Protein AF-A0ABC8SFL5-F1 (afdb_monomer)

Organism: NCBI:txid185542

Secondary structure (DSSP, 8-state):
-HHHHHHHHHHHHHHHHHHHHHHHHHHHHHHHHHHHHHHHHHHHHHHHHHHHT--TTS-HHHHHHHHHHHHHHHHHHHHHHHHHHHHHHHHHHHHHHTTTS--

Sequence (103 aa):
MDHIAAAEERLVNDRLRQKLNEVNAAAQTQLSAVQDHINFTLQQAYFKCAYECFDRRRKSEEIGSCVEHCSVPVLNAQNLVENEMAKFQAFLRGKSGTRLTSL

Nearest PDB structures (foldseek):
  6o35-assembly1_B-2  TM=6.740E-01  e=1.320E+00  synthetic construct
  6o35-assembly1_A  TM=4.465E-01  e=1.599E+00  synthetic construct

InterPro domains:
  IPR008560 Protein of unknown function DUF842, eukaryotic [PF05811] (20-91)
  IPR008560 Protein of unknown function DUF842, eukaryotic [PTHR21096] (17-92)

Foldseek 3Di:
DVVVVVVVVVVVLVVVLVVLVVVLVVVVVVVVVVVVVLVVVLVVQLVVQLVVLDDPVDDPVSSVVSSVVSVVVSVVSVVVSVVVVVVVSVVSVVVNPPVVPPD

Structure (mmCIF, N/CA/C/O backbone):
data_AF-A0ABC8SFL5-F1
#
_entry.id   AF-A0ABC8SFL5-F1
#
loop_
_atom_site.group_PDB
_atom_site.id
_atom_site.type_symbol
_atom_site.label_atom_id
_atom_site.label_alt_id
_atom_site.label_comp_id
_atom_site.label_asym_id
_atom_site.label_entity_id
_atom_site.label_seq_id
_atom_site.pdbx_PDB_ins_code
_atom_site.Cartn_x
_atom_site.Cartn_y
_atom_site.Cartn_z
_atom_site.occupancy
_atom_site.B_iso_or_equiv
_atom_site.auth_seq_id
_atom_site.auth_comp_id
_atom_site.auth_asym_id
_atom_site.auth_atom_id
_atom_site.pdbx_PDB_model_num
ATOM 1 N N . MET A 1 1 ? 34.933 -2.739 -42.695 1.00 61.25 1 MET A N 1
ATOM 2 C CA . MET A 1 1 ? 33.471 -2.881 -42.531 1.00 61.25 1 MET A CA 1
ATOM 3 C C . MET A 1 1 ? 33.099 -3.252 -41.093 1.00 61.25 1 MET A C 1
ATOM 5 O O . MET A 1 1 ? 32.105 -2.730 -40.616 1.00 61.25 1 MET A O 1
ATOM 9 N N . ASP A 1 2 ? 33.925 -4.006 -40.358 1.00 65.00 2 ASP A N 1
ATOM 10 C CA . ASP A 1 2 ? 33.594 -4.480 -38.995 1.00 65.00 2 ASP A CA 1
ATOM 11 C C . ASP A 1 2 ? 33.562 -3.414 -37.884 1.00 65.00 2 ASP A C 1
ATOM 13 O O . ASP A 1 2 ? 32.758 -3.501 -36.960 1.00 65.00 2 ASP A O 1
ATOM 17 N N . HIS A 1 3 ? 34.380 -2.360 -37.968 1.00 67.06 3 HIS A N 1
ATOM 18 C CA . HIS A 1 3 ? 34.393 -1.300 -36.944 1.00 67.06 3 HIS A CA 1
ATOM 19 C C . HIS A 1 3 ? 33.114 -0.454 -36.913 1.00 67.06 3 HIS A C 1
ATOM 21 O O . HIS A 1 3 ? 32.775 0.101 -35.871 1.00 67.06 3 HIS A O 1
ATOM 27 N N . ILE A 1 4 ? 32.413 -0.355 -38.046 1.00 74.06 4 ILE A N 1
ATOM 28 C CA . ILE A 1 4 ? 31.162 0.405 -38.156 1.00 74.06 4 ILE A CA 1
ATOM 29 C C . ILE A 1 4 ? 30.026 -0.398 -37.512 1.00 74.06 4 ILE A C 1
ATOM 31 O O . ILE A 1 4 ? 29.308 0.144 -36.681 1.00 74.06 4 ILE A O 1
ATOM 35 N N . ALA A 1 5 ? 29.954 -1.707 -37.779 1.00 77.88 5 ALA A N 1
ATOM 36 C CA . ALA A 1 5 ? 28.992 -2.606 -37.139 1.00 77.88 5 ALA A CA 1
ATOM 37 C C . ALA A 1 5 ? 29.177 -2.670 -35.609 1.00 77.88 5 ALA A C 1
ATOM 39 O O . ALA A 1 5 ? 28.212 -2.542 -34.860 1.00 77.88 5 ALA A O 1
ATOM 40 N N . ALA A 1 6 ? 30.423 -2.762 -35.128 1.00 80.56 6 ALA A N 1
ATOM 41 C CA . ALA A 1 6 ? 30.719 -2.751 -33.692 1.00 80.56 6 ALA A CA 1
ATOM 42 C C . ALA A 1 6 ? 30.398 -1.402 -33.011 1.00 80.56 6 ALA A C 1
ATOM 44 O O . ALA A 1 6 ? 30.079 -1.358 -31.822 1.00 80.56 6 ALA A O 1
ATOM 45 N N . ALA A 1 7 ? 30.496 -0.283 -33.737 1.00 82.19 7 ALA A N 1
ATOM 46 C CA . ALA A 1 7 ? 30.112 1.033 -33.227 1.00 82.19 7 ALA A CA 1
ATOM 47 C C . ALA A 1 7 ? 28.584 1.207 -33.173 1.00 82.19 7 ALA A C 1
ATOM 49 O O . ALA A 1 7 ? 28.064 1.742 -32.193 1.00 82.19 7 ALA A O 1
ATOM 50 N N . GLU A 1 8 ? 27.862 0.721 -34.185 1.00 84.56 8 GLU A N 1
ATOM 51 C CA . GLU A 1 8 ? 26.396 0.707 -34.210 1.00 84.56 8 GLU A CA 1
ATOM 52 C C . GLU A 1 8 ? 25.816 -0.159 -33.086 1.00 84.56 8 GLU A C 1
ATOM 54 O O . GLU A 1 8 ? 24.896 0.271 -32.391 1.00 84.56 8 GLU A O 1
ATOM 59 N N . GLU A 1 9 ? 26.396 -1.333 -32.837 1.00 84.81 9 GLU A N 1
ATOM 60 C CA . GLU A 1 9 ? 25.979 -2.221 -31.749 1.00 84.81 9 GLU A CA 1
ATOM 61 C C . GLU A 1 9 ? 26.115 -1.554 -30.371 1.00 84.81 9 GLU A C 1
ATOM 63 O O . GLU A 1 9 ? 25.188 -1.599 -29.557 1.00 84.81 9 GLU A O 1
ATOM 68 N N . ARG A 1 10 ? 27.233 -0.856 -30.125 1.00 84.25 10 ARG A N 1
ATOM 69 C CA . ARG A 1 10 ? 27.441 -0.083 -28.889 1.00 84.25 10 ARG A CA 1
ATOM 70 C C . ARG A 1 10 ? 26.392 1.012 -28.721 1.00 84.25 10 ARG A C 1
ATOM 72 O O . ARG A 1 10 ? 25.799 1.123 -27.652 1.00 84.25 10 ARG A O 1
ATOM 79 N N . LEU A 1 11 ? 26.105 1.768 -29.782 1.00 89.81 11 LEU A N 1
ATOM 80 C CA . LEU A 1 11 ? 25.083 2.819 -29.758 1.00 89.81 11 LEU A CA 1
ATOM 81 C C . LEU A 1 11 ? 23.679 2.262 -29.480 1.00 89.81 11 LEU A C 1
ATOM 83 O O . LEU A 1 11 ? 22.905 2.866 -28.733 1.00 89.81 11 LEU A O 1
ATOM 87 N N . VAL A 1 12 ? 23.338 1.108 -30.060 1.00 89.88 12 VAL A N 1
ATOM 88 C CA . VAL A 1 12 ? 22.061 0.426 -29.804 1.00 89.88 12 VAL A CA 1
ATOM 89 C C . VAL A 1 12 ? 21.979 -0.046 -28.352 1.00 89.88 12 VAL A C 1
ATOM 91 O O . VAL A 1 12 ? 20.943 0.145 -27.709 1.00 89.88 12 VAL A O 1
ATOM 94 N N . ASN A 1 13 ? 23.062 -0.607 -27.813 1.00 88.44 13 ASN A N 1
ATOM 95 C CA . ASN A 1 13 ? 23.139 -1.063 -26.427 1.00 88.44 13 ASN A CA 1
ATOM 96 C C . ASN A 1 13 ? 22.979 0.104 -25.436 1.00 88.44 13 ASN A C 1
ATOM 98 O O . ASN A 1 13 ? 22.126 0.050 -24.546 1.00 88.44 13 ASN A O 1
ATOM 102 N N . ASP A 1 14 ? 23.703 1.203 -25.654 1.00 89.06 14 ASP A N 1
ATOM 103 C CA . ASP A 1 14 ? 23.616 2.406 -24.822 1.00 89.06 14 ASP A CA 1
ATOM 104 C C . ASP A 1 14 ? 22.197 2.986 -24.822 1.00 89.06 14 ASP A C 1
ATOM 106 O O . ASP A 1 14 ? 21.636 3.303 -23.767 1.00 89.06 14 ASP A O 1
ATOM 110 N N . ARG A 1 15 ? 21.561 3.050 -25.997 1.00 89.38 15 ARG A N 1
ATOM 111 C CA . ARG A 1 15 ? 20.185 3.541 -26.130 1.00 89.38 15 ARG A CA 1
ATOM 112 C C . ARG A 1 15 ? 19.174 2.615 -25.457 1.00 89.38 15 ARG A C 1
ATOM 114 O O . ARG A 1 15 ? 18.228 3.096 -24.831 1.00 89.38 15 ARG A O 1
ATOM 121 N N . LEU A 1 16 ? 19.370 1.299 -25.545 1.00 88.19 16 LEU A N 1
ATOM 122 C CA . LEU A 1 16 ? 18.540 0.315 -24.851 1.00 88.19 16 LEU A CA 1
ATOM 123 C C . LEU A 1 16 ? 18.674 0.459 -23.330 1.00 88.19 16 LEU A C 1
ATOM 125 O O . LEU A 1 16 ? 17.666 0.460 -22.620 1.00 88.19 16 LEU A O 1
ATOM 129 N N . ARG A 1 17 ? 19.899 0.640 -22.829 1.00 87.50 17 ARG A N 1
ATOM 130 C CA . ARG A 1 17 ? 20.185 0.851 -21.407 1.00 87.50 17 ARG A CA 1
ATOM 131 C C . ARG A 1 17 ? 19.561 2.148 -20.891 1.00 87.50 17 ARG A C 1
ATOM 133 O O . AR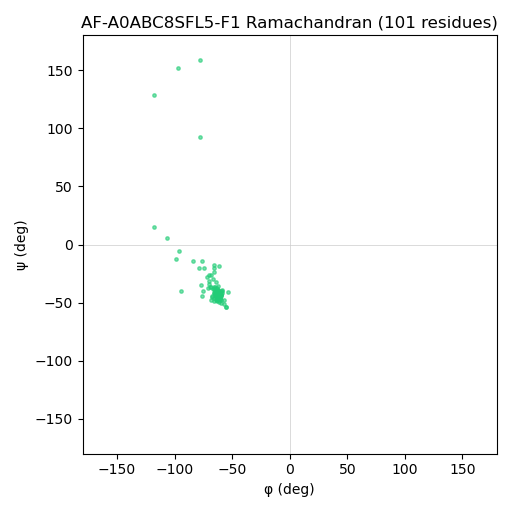G A 1 17 ? 18.945 2.148 -19.827 1.00 87.50 17 ARG A O 1
ATOM 140 N N . GLN A 1 18 ? 19.642 3.230 -21.665 1.00 89.94 18 GLN A N 1
ATOM 141 C CA . GLN A 1 18 ? 18.966 4.488 -21.347 1.00 89.94 18 GLN A CA 1
ATOM 142 C C . GLN A 1 18 ? 17.445 4.300 -21.258 1.00 89.94 18 GLN A C 1
ATOM 144 O O . GLN A 1 18 ? 16.832 4.704 -20.271 1.00 89.94 18 GLN A O 1
ATOM 149 N N . LYS A 1 19 ? 16.834 3.625 -22.241 1.00 89.31 19 LYS A N 1
ATOM 150 C CA . LYS A 1 19 ? 15.387 3.359 -22.245 1.00 89.31 19 LYS A CA 1
ATOM 151 C C . LYS A 1 19 ? 14.945 2.479 -21.078 1.00 89.31 19 LYS A C 1
ATOM 153 O O . LYS A 1 19 ? 13.893 2.728 -20.497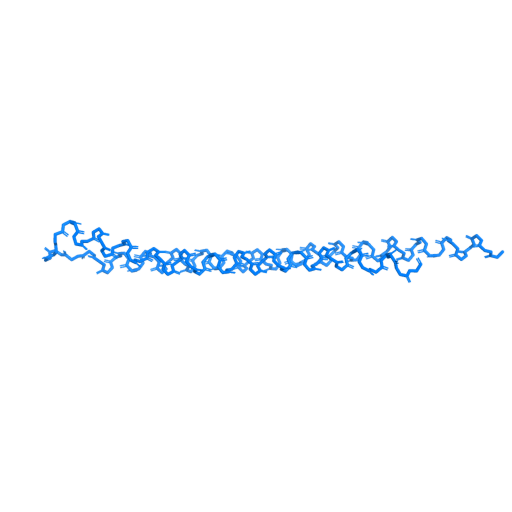 1.00 89.31 19 LYS A O 1
ATOM 158 N N . LEU A 1 20 ? 15.752 1.492 -20.694 1.00 86.19 20 LEU A N 1
ATOM 159 C CA . LEU A 1 20 ? 15.512 0.682 -19.497 1.00 86.19 20 LEU A CA 1
ATOM 160 C C . LEU A 1 20 ? 15.506 1.532 -18.222 1.00 86.19 20 LEU A C 1
ATOM 162 O O . LEU A 1 20 ? 14.621 1.361 -17.386 1.00 86.19 20 LEU A O 1
ATOM 166 N N . ASN A 1 21 ? 16.444 2.471 -18.089 1.00 87.06 21 ASN A N 1
ATOM 167 C CA . ASN A 1 21 ? 16.494 3.368 -16.935 1.00 87.06 21 ASN A CA 1
ATOM 168 C C . ASN A 1 21 ? 15.285 4.311 -16.886 1.00 87.06 21 ASN A C 1
ATOM 170 O O . ASN A 1 21 ? 14.712 4.496 -15.816 1.00 87.06 21 ASN A O 1
ATOM 174 N N . GLU A 1 22 ? 14.866 4.859 -18.030 1.00 90.12 22 GLU A N 1
ATOM 175 C CA . GLU A 1 22 ? 13.659 5.693 -18.135 1.00 90.12 22 GLU A CA 1
ATOM 176 C C . GLU A 1 22 ? 12.402 4.918 -17.719 1.00 90.12 22 GLU A C 1
ATOM 178 O O . GLU A 1 22 ? 11.610 5.409 -16.915 1.00 90.12 22 GLU A O 1
ATOM 183 N N . VAL A 1 23 ? 12.242 3.682 -18.208 1.00 89.00 23 VAL A N 1
ATOM 184 C CA . VAL A 1 23 ? 11.125 2.807 -17.818 1.00 89.00 23 VAL A CA 1
ATOM 185 C C . VAL A 1 23 ? 11.175 2.486 -16.328 1.00 89.00 23 VAL A C 1
ATOM 187 O O . VAL A 1 23 ? 10.143 2.529 -15.663 1.00 89.00 23 VAL A O 1
ATOM 190 N N . ASN A 1 24 ? 12.357 2.192 -15.783 1.00 86.44 24 ASN A N 1
ATOM 191 C CA . ASN A 1 24 ? 12.504 1.902 -14.361 1.00 86.44 24 ASN A CA 1
ATOM 192 C C . ASN A 1 24 ? 12.148 3.117 -13.489 1.00 86.44 24 ASN A C 1
ATOM 194 O O . ASN A 1 24 ? 11.439 2.962 -12.498 1.00 86.44 24 ASN A O 1
ATOM 198 N N . ALA A 1 25 ? 12.588 4.319 -13.869 1.00 88.62 25 ALA A N 1
ATOM 199 C CA . ALA A 1 25 ? 12.242 5.551 -13.165 1.00 88.62 25 ALA A CA 1
ATOM 200 C C . ALA A 1 25 ? 10.733 5.829 -13.229 1.00 88.62 25 ALA A C 1
ATOM 202 O O . ALA A 1 25 ? 10.105 6.059 -12.198 1.00 88.62 25 ALA A O 1
ATOM 203 N N . ALA A 1 26 ? 10.130 5.721 -14.418 1.00 88.38 26 ALA A N 1
ATOM 204 C CA . ALA A 1 26 ? 8.691 5.899 -14.590 1.00 88.38 26 ALA A CA 1
ATOM 205 C C . ALA A 1 26 ? 7.889 4.890 -13.754 1.00 88.38 26 ALA A C 1
ATOM 207 O O . ALA A 1 26 ? 6.927 5.265 -13.088 1.00 88.38 26 ALA A O 1
ATOM 208 N N . ALA A 1 27 ? 8.310 3.623 -13.735 1.00 87.19 27 AL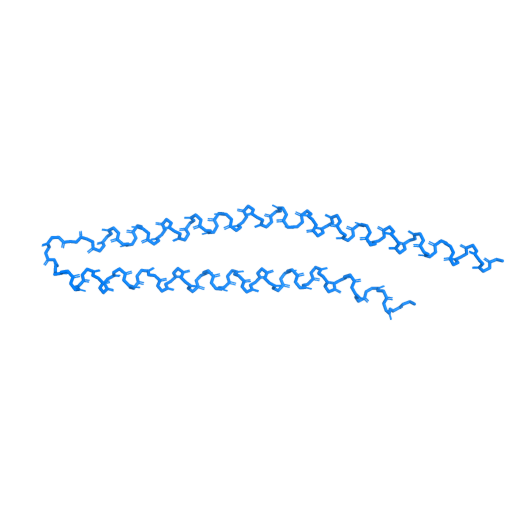A A N 1
ATOM 209 C CA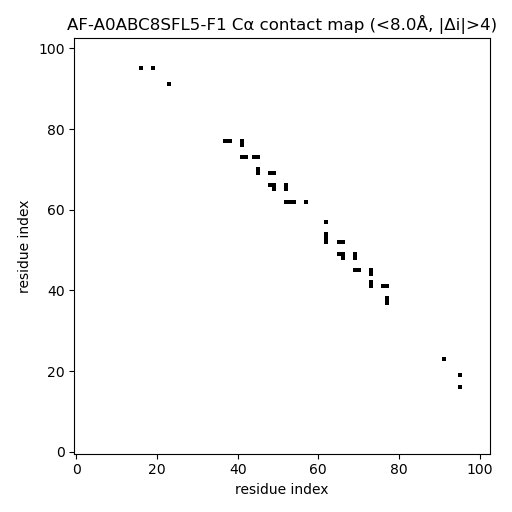 . ALA A 1 27 ? 7.679 2.593 -12.921 1.00 87.19 27 ALA A CA 1
ATOM 210 C C . ALA A 1 27 ? 7.775 2.909 -11.420 1.00 87.19 27 ALA A C 1
ATOM 212 O O . ALA A 1 27 ? 6.776 2.795 -10.717 1.00 87.19 27 ALA A O 1
ATOM 213 N N . GLN A 1 28 ? 8.933 3.365 -10.929 1.00 84.81 28 GLN A N 1
ATOM 214 C CA . GLN A 1 28 ? 9.093 3.777 -9.529 1.00 84.81 28 GLN A CA 1
ATOM 215 C C . GLN A 1 28 ? 8.166 4.940 -9.154 1.00 84.81 28 GLN A C 1
ATOM 217 O O . GLN A 1 28 ? 7.538 4.891 -8.099 1.00 84.81 28 GLN A O 1
ATOM 222 N N . THR A 1 29 ? 8.022 5.944 -10.022 1.00 87.12 29 THR A N 1
ATOM 223 C CA . THR A 1 29 ? 7.098 7.068 -9.798 1.00 87.12 29 THR A CA 1
ATOM 2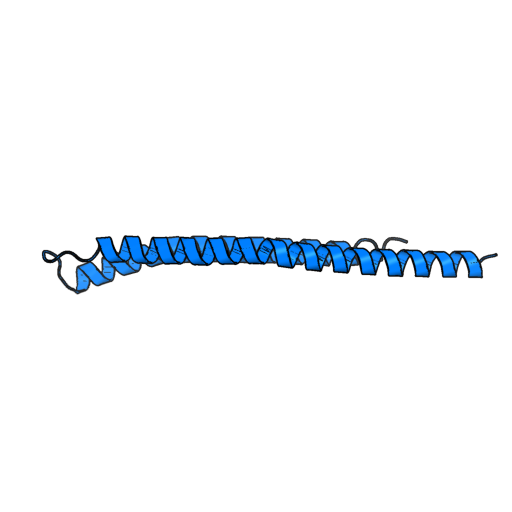24 C C . THR A 1 29 ? 5.633 6.632 -9.775 1.00 87.12 29 THR A C 1
ATOM 226 O O . THR A 1 29 ? 4.852 7.141 -8.980 1.00 87.12 29 THR A O 1
ATOM 229 N N . GLN A 1 30 ? 5.228 5.686 -10.625 1.00 86.44 30 GLN A N 1
ATOM 230 C CA . GLN A 1 30 ? 3.849 5.184 -10.593 1.00 86.44 30 GLN A CA 1
ATOM 231 C C . GLN A 1 30 ? 3.585 4.332 -9.345 1.00 86.44 30 GLN A C 1
ATOM 233 O O . GLN A 1 30 ? 2.513 4.414 -8.748 1.00 86.44 30 GLN A O 1
ATOM 238 N N . LEU A 1 31 ? 4.571 3.544 -8.913 1.00 86.19 31 LEU A N 1
ATOM 239 C CA . LEU A 1 31 ? 4.447 2.714 -7.719 1.00 86.19 31 LEU A CA 1
ATOM 240 C C . LEU A 1 31 ? 4.454 3.517 -6.418 1.00 86.19 31 LEU A C 1
ATOM 242 O O . LEU A 1 31 ? 3.836 3.072 -5.454 1.00 86.19 31 LEU A O 1
ATOM 246 N N . SER A 1 32 ? 5.092 4.691 -6.366 1.00 88.19 32 SER A N 1
ATOM 247 C CA . SER A 1 32 ? 5.077 5.511 -5.147 1.00 88.19 32 SER A CA 1
ATOM 248 C C . SER A 1 32 ? 3.659 5.944 -4.772 1.00 88.19 32 SER A C 1
ATOM 250 O O . SER A 1 32 ? 3.275 5.823 -3.616 1.00 88.19 32 SER A O 1
ATOM 252 N N . ALA A 1 33 ? 2.836 6.334 -5.753 1.00 89.00 33 ALA A N 1
ATOM 253 C CA . ALA A 1 33 ? 1.435 6.682 -5.511 1.00 89.00 33 ALA A CA 1
ATOM 254 C C . ALA A 1 33 ? 0.617 5.490 -4.976 1.00 89.00 33 ALA A C 1
ATOM 256 O O . ALA A 1 33 ? -0.255 5.656 -4.122 1.00 89.00 33 ALA A O 1
ATOM 257 N N . VAL A 1 34 ? 0.917 4.277 -5.452 1.00 88.44 34 VAL A N 1
ATOM 258 C CA . VAL A 1 34 ? 0.296 3.040 -4.957 1.00 88.44 34 VAL A CA 1
ATOM 259 C C . VAL A 1 34 ? 0.721 2.768 -3.514 1.00 88.44 34 VAL A C 1
ATOM 261 O O . VAL A 1 34 ? -0.130 2.477 -2.675 1.00 88.44 34 VAL A O 1
ATOM 264 N N . GLN A 1 35 ? 2.012 2.909 -3.207 1.00 88.38 35 GLN A N 1
ATOM 265 C CA . GLN A 1 35 ? 2.535 2.723 -1.855 1.00 88.38 35 GLN A CA 1
ATOM 266 C C . GLN A 1 35 ? 1.907 3.712 -0.868 1.00 88.38 35 GLN A C 1
ATOM 268 O O . GLN A 1 35 ? 1.486 3.309 0.216 1.00 88.38 35 GLN A O 1
ATOM 273 N N . ASP A 1 36 ? 1.786 4.980 -1.257 1.00 91.81 36 ASP A N 1
ATOM 274 C CA . ASP A 1 36 ? 1.161 6.015 -0.435 1.00 91.81 36 ASP A CA 1
ATOM 275 C C . ASP A 1 36 ? -0.315 5.703 -0.168 1.00 91.81 36 ASP A C 1
ATOM 277 O O . ASP A 1 36 ? -0.767 5.768 0.978 1.00 91.81 36 ASP A O 1
ATOM 281 N N . HIS A 1 37 ? -1.062 5.291 -1.198 1.00 92.00 37 HIS A N 1
ATOM 282 C CA . HIS A 1 37 ? -2.461 4.892 -1.050 1.00 92.00 37 HIS A CA 1
ATOM 283 C C . HIS A 1 37 ? -2.626 3.700 -0.098 1.00 92.00 37 HIS A C 1
ATOM 285 O O . HIS A 1 37 ? -3.526 3.699 0.745 1.00 92.00 37 HIS A O 1
ATOM 291 N N . ILE A 1 38 ? -1.755 2.696 -0.209 1.00 91.94 38 ILE A N 1
ATOM 292 C CA . ILE A 1 38 ? -1.773 1.513 0.655 1.00 91.94 38 ILE A CA 1
ATOM 293 C C . ILE A 1 38 ? -1.450 1.907 2.096 1.00 91.94 38 ILE A C 1
ATOM 295 O O . ILE A 1 38 ? -2.210 1.557 2.995 1.00 91.94 38 ILE A O 1
ATOM 299 N N . ASN A 1 39 ? -0.389 2.686 2.319 1.00 91.50 39 ASN A N 1
ATOM 300 C CA . ASN A 1 39 ? -0.004 3.158 3.650 1.00 91.50 39 ASN A CA 1
ATOM 301 C C . ASN A 1 39 ? -1.148 3.934 4.310 1.00 91.50 39 ASN A C 1
ATOM 303 O O . ASN A 1 39 ? -1.509 3.650 5.452 1.00 91.50 39 ASN A O 1
ATOM 307 N N . PHE A 1 40 ? -1.756 4.865 3.572 1.00 95.00 40 PHE A N 1
ATOM 308 C CA . PHE A 1 40 ? -2.898 5.636 4.049 1.00 95.00 40 PHE A CA 1
ATOM 309 C C . PHE A 1 40 ? -4.080 4.728 4.408 1.00 95.00 40 PHE A C 1
ATOM 311 O O . PHE A 1 40 ? -4.621 4.818 5.508 1.00 95.00 40 PHE A O 1
ATOM 318 N N . THR A 1 41 ? -4.459 3.821 3.506 1.00 95.44 41 THR A N 1
ATOM 319 C CA . THR A 1 41 ? -5.634 2.954 3.676 1.00 95.44 41 THR A CA 1
ATOM 320 C C . THR A 1 41 ? -5.452 1.974 4.833 1.00 95.44 41 THR A C 1
ATOM 322 O O . THR A 1 41 ? -6.370 1.778 5.630 1.00 95.44 41 THR A O 1
ATOM 325 N N . LEU A 1 42 ? -4.264 1.381 4.969 1.00 94.94 42 LEU A N 1
ATOM 326 C CA . LEU A 1 42 ? -3.947 0.451 6.051 1.00 94.94 42 LEU A CA 1
ATOM 327 C C . LEU A 1 42 ? -3.919 1.150 7.413 1.00 94.94 42 LEU A C 1
ATOM 329 O O . LEU A 1 42 ? -4.515 0.649 8.369 1.00 94.94 42 LEU A O 1
ATOM 333 N N . GLN A 1 43 ? -3.299 2.331 7.500 1.00 94.44 43 GLN A N 1
ATOM 334 C CA . GLN A 1 43 ? -3.323 3.136 8.723 1.00 94.44 43 GLN A CA 1
ATOM 335 C C . GLN A 1 43 ? -4.750 3.562 9.079 1.00 94.44 43 GLN A C 1
ATOM 337 O O . GLN A 1 43 ? -5.166 3.440 10.231 1.00 94.44 43 GLN A O 1
ATOM 342 N N . GLN A 1 44 ? -5.534 4.008 8.096 1.00 96.75 44 GLN A N 1
ATOM 343 C CA . GLN A 1 44 ? -6.930 4.380 8.307 1.00 96.75 44 GLN A CA 1
ATOM 344 C C . GLN A 1 44 ? -7.754 3.199 8.842 1.00 96.75 44 GLN A C 1
ATOM 346 O O . GLN A 1 44 ? -8.525 3.366 9.790 1.00 96.75 44 GLN A O 1
ATOM 351 N N . ALA A 1 45 ? -7.580 2.004 8.270 1.00 95.81 45 ALA A N 1
ATOM 352 C CA . ALA A 1 45 ? -8.261 0.792 8.717 1.00 95.81 45 ALA A CA 1
ATOM 353 C C . ALA A 1 45 ? -7.869 0.406 10.152 1.00 95.81 45 ALA A C 1
ATOM 355 O O . ALA A 1 45 ? -8.750 0.095 10.957 1.00 95.81 45 ALA A O 1
ATOM 356 N N . TYR A 1 46 ? -6.577 0.493 10.489 1.00 96.44 46 TYR A N 1
ATOM 357 C CA . TYR A 1 46 ? -6.088 0.280 11.851 1.00 96.44 46 TYR A CA 1
ATOM 358 C C . TYR A 1 46 ? -6.790 1.206 12.848 1.00 96.44 46 TYR A C 1
ATOM 360 O O . TYR A 1 46 ? -7.383 0.734 13.817 1.00 96.44 46 TYR A O 1
ATOM 368 N N . PHE A 1 47 ? -6.771 2.519 12.593 1.00 96.50 47 PHE A N 1
ATOM 369 C CA . PHE A 1 47 ? -7.356 3.496 13.511 1.00 96.50 47 PHE A CA 1
ATOM 370 C C . PHE A 1 47 ? -8.868 3.343 13.644 1.00 96.50 47 PHE A C 1
ATOM 372 O O . PHE A 1 47 ? -9.395 3.498 14.744 1.00 96.50 47 PHE A O 1
ATOM 379 N N . LYS A 1 48 ? -9.567 2.998 12.559 1.00 97.06 48 LYS A N 1
ATOM 380 C CA . LYS A 1 48 ? -11.003 2.718 12.612 1.00 97.06 48 LYS A CA 1
ATOM 381 C C . LYS A 1 48 ? -11.306 1.501 13.495 1.00 97.06 48 LYS A C 1
ATOM 383 O O . LYS A 1 48 ? -12.153 1.598 14.375 1.00 97.06 48 LYS A O 1
ATOM 388 N N . CYS A 1 49 ? -10.586 0.396 13.304 1.00 97.25 49 CYS A N 1
ATOM 389 C CA . CYS A 1 49 ? -10.741 -0.806 14.127 1.00 97.25 49 CYS A CA 1
ATOM 390 C C . CYS A 1 49 ? -10.419 -0.521 15.602 1.00 97.25 49 CYS A C 1
ATOM 392 O O . CYS A 1 49 ? -11.196 -0.859 16.492 1.00 97.25 49 CYS A O 1
ATOM 394 N N . ALA A 1 50 ? -9.313 0.181 15.866 1.00 96.38 50 ALA A N 1
ATOM 395 C CA . ALA A 1 50 ? -8.915 0.544 17.220 1.00 96.38 50 ALA A CA 1
ATOM 396 C C . ALA A 1 50 ? -9.955 1.446 17.901 1.00 96.38 50 ALA A C 1
ATOM 398 O O . ALA A 1 50 ? -10.246 1.255 19.078 1.00 96.38 50 ALA A O 1
ATOM 399 N N . TYR A 1 51 ? -10.551 2.392 17.168 1.00 96.62 51 TYR A N 1
ATOM 400 C CA . TYR A 1 51 ? -11.627 3.243 17.676 1.00 96.62 51 TYR A CA 1
ATOM 401 C C . TYR A 1 51 ? -12.848 2.425 18.120 1.00 96.62 51 TYR A C 1
ATOM 403 O O . TYR A 1 51 ? -13.391 2.666 19.196 1.00 96.62 51 TYR A O 1
ATOM 411 N N . GLU A 1 52 ? -13.238 1.418 17.337 1.00 96.06 52 GLU A N 1
ATOM 412 C CA . GLU A 1 52 ? -14.362 0.527 17.653 1.00 96.06 52 GLU A CA 1
ATOM 413 C C . GLU A 1 52 ? -14.108 -0.344 18.903 1.00 96.06 52 GLU A C 1
ATOM 415 O O . GLU A 1 52 ? -15.059 -0.789 19.546 1.00 96.06 52 GLU A O 1
ATOM 420 N N . CYS A 1 53 ? -12.846 -0.540 19.307 1.00 96.56 53 CYS A N 1
ATOM 421 C CA . CYS A 1 53 ? -12.495 -1.255 20.536 1.00 96.56 53 CYS A CA 1
ATOM 422 C C . CYS A 1 53 ? -12.746 -0.451 21.827 1.00 96.56 53 CYS A C 1
ATOM 424 O O . CYS A 1 53 ? -12.844 -1.057 22.899 1.00 96.56 53 CYS A O 1
ATOM 426 N N . PHE A 1 54 ? -12.847 0.883 21.767 1.00 95.50 54 PHE A N 1
ATOM 427 C CA . PHE A 1 54 ? -13.039 1.719 22.958 1.00 95.50 54 PHE A CA 1
ATOM 428 C C . PHE A 1 54 ? -14.498 1.694 23.438 1.00 95.50 54 PHE A C 1
ATOM 430 O O . PHE A 1 54 ? -15.325 2.514 23.043 1.00 95.50 54 PHE A O 1
ATOM 437 N N . ASP A 1 55 ? -14.800 0.778 24.359 1.00 94.25 55 ASP A N 1
ATOM 438 C CA . ASP A 1 55 ? -16.112 0.643 25.003 1.00 94.25 55 ASP A CA 1
ATOM 439 C C . ASP A 1 55 ? -15.999 0.871 26.519 1.00 94.25 55 ASP A C 1
ATOM 441 O O . ASP A 1 55 ? -15.208 0.220 27.199 1.00 94.25 55 ASP A O 1
ATOM 445 N N . ARG A 1 56 ? -16.840 1.758 27.075 1.00 94.62 56 ARG A N 1
ATOM 446 C CA . ARG A 1 56 ? -16.905 2.043 28.524 1.00 94.62 56 ARG A CA 1
ATOM 447 C C . ARG A 1 56 ? -17.286 0.829 29.375 1.00 94.62 56 ARG A C 1
ATOM 449 O O . ARG A 1 56 ? -17.091 0.862 30.585 1.00 94.62 56 ARG A O 1
ATOM 456 N N . ARG A 1 57 ? -17.870 -0.206 28.771 1.00 95.75 57 ARG A N 1
ATOM 457 C CA . ARG A 1 57 ? -18.258 -1.452 29.449 1.00 95.75 57 ARG A CA 1
ATOM 458 C C . ARG A 1 57 ? -17.104 -2.449 29.572 1.00 95.75 57 ARG A C 1
ATOM 460 O O . ARG A 1 57 ? -17.241 -3.410 30.322 1.00 95.75 57 ARG A O 1
ATOM 467 N N . ARG A 1 58 ? -16.006 -2.247 28.837 1.00 94.25 58 ARG A N 1
ATOM 468 C CA . ARG A 1 58 ? -14.847 -3.148 28.801 1.00 94.25 58 ARG A CA 1
ATOM 469 C C . ARG A 1 58 ? -13.741 -2.675 29.734 1.00 94.25 58 ARG A C 1
ATOM 471 O O . ARG A 1 58 ? -13.588 -1.480 29.991 1.00 94.25 58 ARG A O 1
ATOM 478 N N . LYS A 1 59 ? -12.943 -3.618 30.230 1.00 95.94 59 LYS A N 1
ATOM 479 C CA . LYS A 1 59 ? -11.730 -3.313 31.003 1.00 95.94 59 LYS A CA 1
ATOM 480 C C . LYS A 1 59 ? -10.585 -2.896 30.077 1.00 95.94 59 LYS A C 1
ATOM 482 O O . LYS A 1 59 ? -10.554 -3.265 28.908 1.00 95.94 59 LYS A O 1
ATOM 487 N N . SER A 1 60 ? -9.597 -2.188 30.627 1.00 93.19 60 SER A N 1
ATOM 488 C CA . SER A 1 60 ? -8.403 -1.745 29.886 1.00 93.19 60 SER A CA 1
ATOM 489 C C . SER A 1 60 ? -7.675 -2.895 29.176 1.00 93.19 60 SER A C 1
ATOM 491 O O . SER A 1 60 ? -7.260 -2.740 28.034 1.00 93.19 60 SER A O 1
ATOM 493 N N . GLU A 1 61 ? -7.556 -4.055 29.825 1.00 95.88 61 GLU A N 1
ATOM 494 C CA . GLU A 1 61 ? -6.920 -5.256 29.256 1.00 95.88 61 GLU A CA 1
ATOM 495 C C . GLU A 1 61 ? -7.696 -5.811 28.051 1.00 95.88 61 GLU A C 1
ATOM 497 O O . GLU A 1 61 ? -7.103 -6.184 27.042 1.00 95.88 61 GLU A O 1
ATOM 502 N N . GLU A 1 62 ? -9.030 -5.804 28.116 1.00 95.62 62 GLU A N 1
ATOM 503 C CA . GLU A 1 62 ? -9.900 -6.257 27.023 1.00 95.62 62 GLU A CA 1
ATOM 504 C C . GLU A 1 62 ? -9.843 -5.298 25.828 1.00 95.62 62 GLU A C 1
ATOM 506 O O . GLU A 1 62 ? -9.874 -5.730 24.675 1.00 95.62 62 GLU A O 1
ATOM 511 N N . ILE A 1 63 ? -9.738 -3.991 26.094 1.00 95.50 63 ILE A N 1
ATOM 512 C CA . ILE A 1 63 ? -9.534 -2.972 25.058 1.00 95.50 63 ILE A CA 1
ATOM 513 C C . ILE A 1 63 ? -8.160 -3.165 24.409 1.00 95.50 63 ILE A C 1
ATOM 515 O O . ILE A 1 63 ? -8.076 -3.193 23.183 1.00 95.50 63 ILE A O 1
ATOM 519 N N . GLY A 1 64 ? -7.105 -3.361 25.208 1.00 94.62 64 GLY A N 1
ATOM 520 C CA . GLY A 1 64 ? -5.751 -3.626 24.715 1.00 94.62 64 GLY A CA 1
ATOM 521 C C . GLY A 1 64 ? -5.700 -4.854 23.809 1.00 94.62 64 GLY A C 1
ATOM 522 O O . GLY A 1 64 ? -5.277 -4.749 22.660 1.00 94.62 64 GLY A O 1
ATOM 523 N N . SER A 1 65 ? -6.251 -5.980 24.271 1.00 96.25 65 SER A N 1
ATOM 524 C CA . SER A 1 65 ? -6.328 -7.206 23.471 1.00 96.25 65 SER A CA 1
ATOM 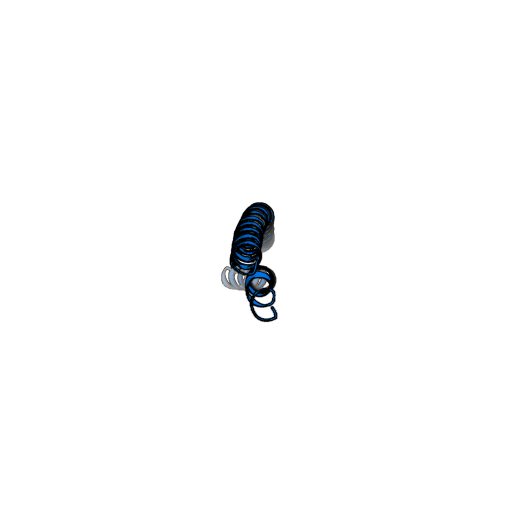525 C C . SER A 1 65 ? -7.125 -7.001 22.177 1.00 96.25 65 SER A C 1
ATOM 527 O O . SER A 1 65 ? -6.716 -7.474 21.120 1.00 96.25 65 SER A O 1
ATOM 529 N N . CYS A 1 66 ? -8.234 -6.254 22.204 1.00 95.88 66 CYS A N 1
ATOM 530 C CA . CYS A 1 66 ? -8.995 -5.929 20.993 1.00 95.88 66 CYS A CA 1
ATOM 531 C C . CYS A 1 66 ? -8.156 -5.139 19.972 1.00 95.88 66 CYS A C 1
ATOM 533 O O . CYS A 1 66 ? -8.118 -5.501 18.797 1.00 95.88 66 CYS A O 1
ATOM 535 N N . VAL A 1 67 ? -7.438 -4.102 20.420 1.00 95.81 67 VAL A N 1
ATOM 536 C CA . VAL A 1 67 ? -6.597 -3.263 19.549 1.00 95.81 67 VAL A CA 1
ATOM 537 C C . VAL A 1 67 ? -5.422 -4.053 18.963 1.00 95.81 67 VAL A C 1
ATOM 539 O O . VAL A 1 67 ? -5.085 -3.868 17.794 1.00 95.81 67 VAL A O 1
ATOM 542 N N . GLU A 1 68 ? -4.831 -4.983 19.715 1.00 94.62 68 GLU A N 1
ATOM 543 C CA . GLU A 1 68 ? -3.770 -5.862 19.203 1.00 94.62 68 GLU A CA 1
ATOM 544 C C . GLU A 1 68 ? -4.242 -6.685 17.995 1.00 94.62 68 GLU A C 1
ATOM 546 O O . GLU A 1 68 ? -3.530 -6.775 16.990 1.00 94.62 68 GLU A O 1
ATOM 551 N N . HIS A 1 69 ? -5.479 -7.193 18.021 1.00 95.69 69 HIS A N 1
ATOM 552 C CA . HIS A 1 69 ? -6.063 -7.926 16.892 1.00 95.69 69 HIS A CA 1
ATOM 553 C C . HIS A 1 69 ? -6.289 -7.050 15.649 1.00 95.69 69 HIS A C 1
ATOM 555 O O . HIS A 1 69 ? -6.284 -7.574 14.535 1.00 95.69 69 HIS A O 1
ATOM 561 N N . CYS A 1 70 ? -6.426 -5.728 15.800 1.00 95.75 70 CYS A N 1
ATOM 562 C CA . CYS A 1 70 ? -6.516 -4.799 14.669 1.00 95.75 70 CYS A CA 1
ATOM 563 C C . CYS A 1 70 ? -5.187 -4.658 13.905 1.00 95.75 70 CYS A C 1
ATOM 565 O O . CYS A 1 70 ? -5.192 -4.329 12.719 1.00 95.75 70 CYS A O 1
ATOM 567 N N . SER A 1 71 ? -4.047 -4.901 14.564 1.00 91.19 71 SER A N 1
ATOM 568 C CA . SER A 1 71 ? -2.715 -4.742 13.958 1.00 91.19 71 SER A CA 1
ATOM 569 C C . SER A 1 71 ? -2.337 -5.897 13.023 1.00 91.19 71 SER A C 1
ATOM 571 O O . SER A 1 71 ? -1.722 -5.680 11.980 1.00 91.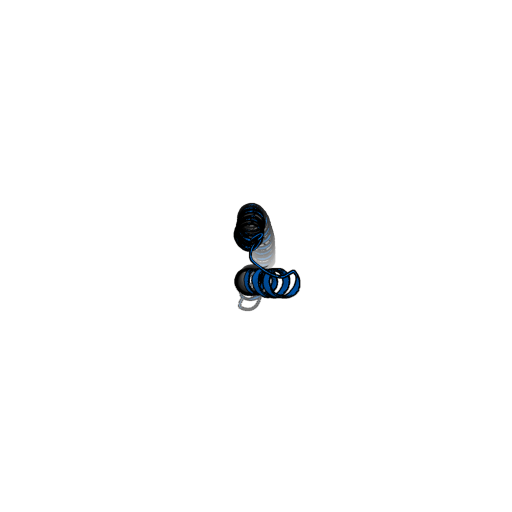19 71 SER A O 1
ATOM 573 N N . VAL A 1 72 ? -2.765 -7.122 13.343 1.00 93.75 72 VAL A N 1
ATOM 574 C CA . VAL A 1 72 ? -2.449 -8.346 12.586 1.00 93.75 72 VAL A CA 1
ATOM 575 C C . VAL A 1 72 ? -2.838 -8.263 11.101 1.00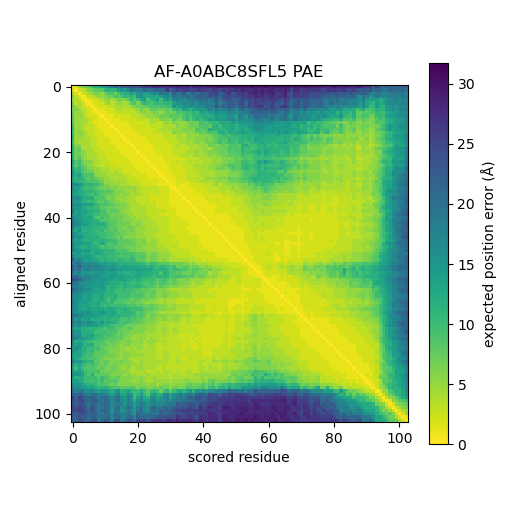 93.75 72 VAL A C 1
ATOM 577 O O . VAL A 1 72 ? -1.972 -8.497 10.254 1.00 93.75 72 VAL A O 1
ATOM 580 N N . PRO A 1 73 ? -4.090 -7.927 10.723 1.00 92.19 73 PRO A N 1
ATOM 581 C CA . PRO A 1 73 ? -4.467 -7.850 9.311 1.00 92.19 73 PRO A CA 1
ATOM 582 C C . PRO A 1 73 ? -3.704 -6.752 8.559 1.00 92.19 73 PRO A C 1
ATOM 584 O O . PRO A 1 73 ? -3.385 -6.925 7.384 1.00 92.19 73 PRO A O 1
ATOM 587 N N . VAL A 1 74 ? -3.366 -5.655 9.239 1.00 93.31 74 VAL A N 1
ATOM 588 C CA . VAL A 1 74 ? -2.611 -4.534 8.669 1.00 93.31 74 VAL A CA 1
ATOM 589 C C . VAL A 1 74 ? -1.174 -4.944 8.363 1.00 93.31 74 VAL A C 1
ATOM 591 O O . VAL A 1 74 ? -0.712 -4.748 7.241 1.00 93.31 74 VAL A O 1
ATOM 594 N N . LEU A 1 75 ? -0.500 -5.591 9.316 1.00 92.06 75 LEU A N 1
ATOM 595 C CA . LEU A 1 75 ? 0.859 -6.102 9.133 1.00 92.06 75 LEU A CA 1
ATOM 596 C C . LEU A 1 75 ? 0.925 -7.168 8.034 1.00 92.06 75 LEU A C 1
ATOM 598 O O . LEU A 1 75 ? 1.834 -7.152 7.206 1.00 92.06 75 LEU A O 1
ATOM 602 N N . ASN A 1 76 ? -0.058 -8.069 7.978 1.00 93.62 76 ASN A N 1
ATOM 603 C CA . ASN A 1 76 ? -0.128 -9.088 6.929 1.00 93.62 76 ASN A CA 1
ATOM 604 C C . ASN A 1 76 ? -0.281 -8.466 5.534 1.00 93.62 76 ASN A C 1
ATOM 606 O O . ASN A 1 76 ? 0.418 -8.867 4.602 1.00 93.62 76 ASN A O 1
ATOM 610 N N . ALA A 1 77 ? -1.168 -7.478 5.389 1.00 93.12 77 ALA A N 1
ATOM 611 C CA . ALA A 1 77 ? -1.366 -6.776 4.126 1.00 93.12 77 ALA A CA 1
ATOM 612 C C . ALA A 1 77 ? -0.118 -5.981 3.714 1.00 93.12 77 ALA A C 1
ATOM 614 O O . ALA A 1 77 ? 0.281 -6.026 2.550 1.00 93.12 77 ALA A O 1
ATOM 615 N N . GLN A 1 78 ? 0.533 -5.310 4.666 1.00 90.44 78 GLN A N 1
ATOM 616 C CA . GLN A 1 78 ? 1.762 -4.565 4.414 1.00 90.44 78 GLN A CA 1
ATOM 617 C C . GLN A 1 78 ? 2.894 -5.481 3.928 1.00 90.44 78 GLN A C 1
ATOM 619 O O . GLN A 1 78 ? 3.470 -5.229 2.870 1.00 90.44 78 GLN A O 1
ATOM 624 N N . ASN A 1 79 ? 3.135 -6.598 4.620 1.00 92.75 79 ASN A N 1
ATOM 625 C CA . ASN A 1 79 ? 4.145 -7.583 4.224 1.00 92.75 79 ASN A CA 1
ATOM 626 C C . ASN A 1 79 ? 3.888 -8.160 2.822 1.00 92.75 79 ASN A C 1
ATOM 628 O O . ASN A 1 79 ? 4.826 -8.387 2.058 1.00 92.75 79 ASN A O 1
ATOM 632 N N . LEU A 1 80 ? 2.624 -8.418 2.462 1.00 92.94 80 LEU A N 1
ATOM 633 C CA . LEU A 1 80 ? 2.273 -8.906 1.126 1.00 92.94 80 LEU A CA 1
ATOM 634 C C . LEU A 1 80 ? 2.665 -7.891 0.045 1.00 92.94 80 LEU A C 1
ATOM 636 O O . LEU A 1 80 ? 3.303 -8.254 -0.943 1.00 92.94 80 LEU A O 1
ATOM 640 N N . VAL A 1 81 ? 2.308 -6.624 0.246 1.00 90.44 81 VAL A N 1
ATOM 641 C CA . VAL A 1 81 ? 2.595 -5.549 -0.710 1.00 90.44 81 VAL A CA 1
ATOM 642 C C . VAL A 1 81 ? 4.099 -5.348 -0.862 1.00 90.44 81 VAL A C 1
ATOM 644 O O . VAL A 1 81 ? 4.594 -5.320 -1.987 1.00 90.44 81 VAL A O 1
ATOM 647 N N . GLU A 1 82 ? 4.837 -5.268 0.245 1.00 89.38 82 GLU A N 1
ATOM 648 C CA . GLU A 1 82 ? 6.293 -5.096 0.226 1.00 89.38 82 GLU A CA 1
ATOM 649 C C . GLU A 1 82 ? 6.991 -6.235 -0.536 1.00 89.38 82 GLU A C 1
ATOM 651 O O . GLU A 1 82 ? 7.868 -5.984 -1.369 1.00 89.38 82 GLU A O 1
ATOM 656 N N . ASN A 1 83 ? 6.547 -7.481 -0.340 1.00 91.88 83 ASN A N 1
ATOM 657 C CA . ASN A 1 83 ? 7.075 -8.641 -1.059 1.00 91.88 83 ASN A CA 1
ATOM 658 C C . ASN A 1 83 ? 6.813 -8.574 -2.571 1.00 91.88 83 ASN A C 1
ATOM 660 O O . ASN A 1 83 ? 7.716 -8.842 -3.370 1.00 91.88 83 ASN A O 1
ATOM 664 N N . GLU A 1 84 ? 5.599 -8.214 -2.991 1.00 90.12 84 GLU A N 1
ATOM 665 C CA . GLU A 1 84 ? 5.276 -8.089 -4.417 1.00 90.12 84 GLU A CA 1
ATOM 666 C C . GLU A 1 84 ? 6.007 -6.905 -5.067 1.00 90.12 84 GLU A C 1
ATOM 668 O O . GLU A 1 84 ? 6.504 -7.021 -6.191 1.00 90.12 84 GLU A O 1
ATOM 673 N N . MET A 1 85 ? 6.182 -5.794 -4.346 1.00 86.19 85 MET A N 1
ATOM 674 C CA . MET A 1 85 ? 6.981 -4.659 -4.814 1.00 86.19 85 MET A CA 1
ATOM 675 C C . MET A 1 85 ? 8.455 -5.029 -4.984 1.00 86.19 85 MET A C 1
ATOM 677 O O . MET A 1 85 ? 9.065 -4.670 -5.995 1.00 86.19 85 MET A O 1
ATOM 681 N N . ALA A 1 86 ? 9.022 -5.801 -4.055 1.00 87.31 86 ALA A N 1
ATOM 682 C CA . ALA A 1 86 ? 10.385 -6.306 -4.178 1.00 87.31 86 ALA A CA 1
ATOM 683 C C . ALA A 1 86 ? 10.551 -7.204 -5.418 1.00 87.31 86 ALA A C 1
ATOM 685 O O . ALA A 1 86 ? 11.504 -7.025 -6.184 1.00 87.31 86 ALA A O 1
ATOM 686 N N . LYS A 1 87 ? 9.602 -8.116 -5.678 1.00 88.75 87 LYS A N 1
ATOM 687 C CA . LYS A 1 87 ? 9.602 -8.960 -6.889 1.00 88.75 87 LYS A CA 1
ATOM 688 C C . LYS A 1 87 ? 9.506 -8.129 -8.162 1.00 88.75 87 LYS A C 1
ATOM 690 O O . LYS A 1 87 ? 10.238 -8.384 -9.118 1.00 88.75 87 LYS A O 1
ATOM 695 N N . PHE A 1 88 ? 8.643 -7.117 -8.177 1.00 85.25 88 PHE A N 1
ATOM 696 C CA . PHE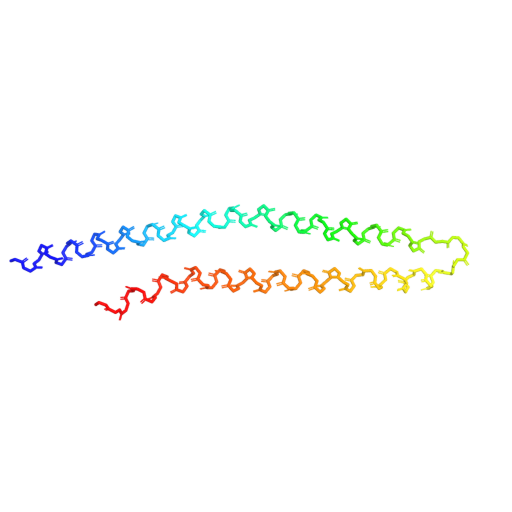 A 1 88 ? 8.484 -6.239 -9.330 1.00 85.25 88 PHE A CA 1
ATOM 697 C C . PHE A 1 88 ? 9.764 -5.443 -9.623 1.00 85.25 88 PHE A C 1
ATOM 699 O O . PHE A 1 88 ? 10.226 -5.402 -10.766 1.00 85.25 88 PHE A O 1
ATOM 706 N N . GLN A 1 89 ? 10.404 -4.883 -8.593 1.00 81.62 89 GLN A N 1
ATOM 707 C CA . GLN A 1 89 ? 11.696 -4.206 -8.739 1.00 81.62 89 GLN A CA 1
ATOM 708 C C . GLN A 1 89 ? 12.793 -5.161 -9.227 1.00 81.62 89 GLN A C 1
ATOM 710 O O . GLN A 1 89 ? 13.578 -4.804 -10.109 1.00 81.62 89 GLN A O 1
ATOM 715 N N . ALA A 1 90 ? 12.844 -6.383 -8.689 1.00 84.19 90 ALA A N 1
ATOM 716 C CA . ALA A 1 90 ? 13.783 -7.407 -9.130 1.00 84.19 90 ALA A CA 1
ATOM 717 C C . ALA A 1 90 ? 13.549 -7.802 -10.595 1.00 84.19 90 ALA A C 1
ATOM 719 O O . ALA A 1 90 ? 14.512 -7.951 -11.340 1.00 84.19 90 ALA A O 1
ATOM 720 N N . PHE A 1 91 ? 12.296 -7.899 -11.045 1.00 83.50 91 PHE A N 1
ATOM 721 C CA . PHE A 1 91 ? 11.951 -8.177 -12.440 1.00 83.50 91 PHE A CA 1
ATOM 722 C C . PHE A 1 91 ? 12.400 -7.061 -13.393 1.00 83.50 91 PHE A C 1
ATOM 724 O O . PHE A 1 91 ? 13.005 -7.343 -14.433 1.00 83.50 91 PHE A O 1
ATOM 731 N N . LEU A 1 92 ? 12.158 -5.795 -13.035 1.00 77.38 92 LEU A N 1
ATOM 732 C CA . LEU A 1 92 ? 12.614 -4.648 -13.828 1.00 77.38 92 LEU A CA 1
ATOM 733 C C . LEU A 1 92 ? 14.143 -4.607 -13.945 1.00 77.38 92 LEU A C 1
ATOM 735 O O . LEU A 1 92 ? 14.672 -4.386 -15.035 1.00 77.38 92 LEU A O 1
ATOM 739 N N . ARG A 1 93 ? 14.854 -4.896 -12.848 1.00 71.75 93 ARG A N 1
ATOM 740 C CA . ARG A 1 93 ? 16.319 -5.030 -12.841 1.00 71.75 93 ARG A CA 1
ATOM 741 C C . ARG A 1 93 ? 16.797 -6.288 -13.576 1.00 71.75 93 ARG A C 1
ATOM 743 O O . ARG A 1 93 ? 17.829 -6.255 -14.223 1.00 71.75 93 ARG A O 1
ATOM 750 N N . GLY A 1 94 ? 16.057 -7.392 -13.537 1.00 65.56 94 GLY A N 1
ATOM 751 C CA . GLY A 1 94 ? 16.418 -8.641 -14.214 1.00 65.56 94 GLY A CA 1
ATOM 752 C C . GLY A 1 94 ? 16.404 -8.510 -15.737 1.00 65.56 94 GLY A C 1
ATOM 753 O O . GLY A 1 94 ? 17.318 -8.989 -16.409 1.00 65.56 94 GLY A O 1
ATOM 754 N N . LYS A 1 95 ? 15.437 -7.769 -16.297 1.00 56.19 95 LYS A N 1
ATOM 755 C CA . LYS A 1 95 ? 15.386 -7.495 -17.743 1.00 56.19 95 LYS A CA 1
ATOM 756 C C . LYS A 1 95 ? 16.544 -6.644 -18.268 1.00 56.19 95 LYS A C 1
ATOM 758 O O . LYS A 1 95 ? 16.779 -6.677 -19.476 1.00 56.19 95 LYS A O 1
ATOM 763 N N . SER A 1 96 ? 17.275 -5.925 -17.410 1.00 50.31 96 SER A N 1
ATOM 764 C CA . SER A 1 96 ? 18.489 -5.217 -17.831 1.00 50.31 96 SER A CA 1
ATOM 765 C C . SER A 1 96 ? 19.707 -6.142 -17.971 1.00 50.31 96 SER A C 1
ATOM 767 O O . SER A 1 96 ? 20.628 -5.801 -18.707 1.00 50.31 96 SER A O 1
ATOM 769 N N . GLY A 1 97 ? 19.694 -7.328 -17.344 1.00 46.31 97 GLY A N 1
ATOM 770 C CA . GLY A 1 97 ? 20.777 -8.317 -17.421 1.00 46.31 97 GLY A CA 1
ATOM 771 C C . GLY A 1 97 ? 20.587 -9.396 -18.494 1.00 46.31 97 GLY A C 1
ATOM 772 O O . GLY A 1 97 ? 21.535 -9.736 -19.191 1.00 46.31 97 GLY A O 1
ATOM 773 N N . THR A 1 98 ? 19.370 -9.918 -18.689 1.00 49.00 98 THR A N 1
ATOM 774 C CA . THR A 1 98 ? 19.150 -11.098 -19.560 1.00 49.00 98 THR A CA 1
ATOM 775 C C . THR A 1 98 ? 19.202 -10.799 -21.060 1.00 49.00 98 THR A C 1
ATOM 777 O O . THR A 1 98 ? 19.274 -11.722 -21.863 1.00 49.00 98 THR A O 1
ATOM 780 N N . ARG A 1 99 ? 19.152 -9.525 -21.468 1.00 44.50 99 ARG A N 1
ATOM 781 C CA . ARG A 1 99 ? 19.241 -9.138 -22.888 1.00 44.50 99 ARG A CA 1
ATOM 782 C C . ARG A 1 99 ? 20.656 -8.735 -23.323 1.00 44.50 99 ARG A C 1
ATOM 784 O O . ARG A 1 99 ? 20.858 -8.513 -24.508 1.00 44.50 99 ARG A O 1
ATOM 791 N N . LEU A 1 100 ? 21.608 -8.654 -22.387 1.00 47.25 100 LEU A N 1
ATOM 792 C CA . LEU A 1 100 ? 23.004 -8.286 -22.661 1.00 47.25 100 LEU A CA 1
ATOM 793 C C . LEU A 1 100 ? 23.957 -9.485 -22.767 1.00 47.25 100 LEU A C 1
ATOM 795 O O . LEU A 1 100 ? 25.089 -9.304 -23.185 1.00 47.25 100 LEU A O 1
ATOM 799 N N . THR A 1 101 ? 23.531 -10.686 -22.366 1.00 44.53 101 THR A N 1
ATOM 800 C CA . THR A 1 101 ? 24.385 -11.888 -22.329 1.00 44.53 101 THR A CA 1
ATOM 801 C C . THR A 1 101 ? 24.085 -12.907 -23.433 1.00 44.53 101 THR A C 1
ATOM 803 O O . THR A 1 101 ? 24.664 -13.989 -23.422 1.00 44.53 101 THR A O 1
ATOM 806 N N . SER A 1 102 ? 23.194 -12.588 -24.380 1.00 43.00 102 SER A N 1
ATOM 807 C CA . SER A 1 102 ? 22.802 -13.485 -25.485 1.00 43.00 102 SER A CA 1
ATOM 808 C C . SER A 1 102 ? 23.131 -12.961 -26.891 1.00 43.00 102 SER A C 1
ATOM 810 O O . SER A 1 102 ? 22.606 -13.507 -27.859 1.00 43.00 102 SER A O 1
ATOM 812 N N . LEU A 1 103 ? 23.989 -11.946 -27.012 1.00 41.34 103 LEU A N 1
ATOM 813 C CA . LEU A 1 103 ? 24.578 -11.499 -28.279 1.00 41.34 103 LEU A CA 1
ATOM 814 C C . LEU A 1 103 ? 26.095 -11.417 -28.117 1.00 41.34 103 LEU A C 1
ATOM 816 O O . LEU A 1 103 ? 26.520 -10.820 -27.102 1.00 41.34 103 LEU A O 1
#

Mean predicted aligned error: 8.59 Å

pLDDT: mean 85.61, std 13.93, range [41.34, 97.25]

Radius of gyration: 24.2 Å; Cα contacts (8 Å, |Δi|>4): 24; chains: 1; bounding box: 53×21×74 Å

Solvent-accessible surface area (backbone atoms only — not comparable to full-atom values): 5714 Å² total; per-residue (Å²): 118,66,71,58,56,58,50,51,51,51,55,52,50,54,51,50,53,51,50,51,50,52,50,51,51,54,50,51,60,58,47,48,58,52,51,52,52,49,54,52,51,43,51,52,50,34,52,53,46,38,58,73,36,72,47,95,91,54,53,72,67,59,32,50,56,47,36,55,61,36,48,54,64,41,54,54,53,51,54,52,51,53,52,52,50,51,51,51,54,49,49,63,56,46,62,68,53,69,71,64,76,79,115